Protein AF-A0A6V7JI91-F1 (afdb_monomer_lite)

Foldseek 3Di:
DPPPPPDDDDDDDPCCVPCVVDDDDDDDDDDDPPDDDDPPDDDCDPPHNPPD

InterPro domains:
  IPR006840 Glutathione-specific gamma-glutamylcyclotransferase [PF04752] (8-51)
  IPR006840 Glutathione-specific gamma-glutamylcyclotransferase [PTHR12192] (8-50)

Sequence (52 aa):
MASEVSGLWVFGYGSLCWNPGFEYKKSVTGYVKGFGRRFWQGNSTHRGTIHK

pLDDT: mean 90.83, std 12.14, range [49.0, 98.31]

Radius of gyration: 15.9 Å; chains: 1; bounding box: 34×28×42 Å

Organism: NCBI:txid1563983

Structure (mmCIF, N/CA/C/O backbone):
data_AF-A0A6V7JI91-F1
#
_entry.id   AF-A0A6V7JI91-F1
#
loop_
_atom_site.group_PDB
_atom_site.id
_atom_site.type_symbol
_atom_site.label_atom_id
_atom_site.label_alt_id
_atom_site.label_comp_id
_atom_site.label_asym_id
_atom_site.label_entity_id
_atom_site.label_seq_id
_atom_site.pdbx_PDB_ins_code
_atom_site.Cartn_x
_atom_site.Cartn_y
_atom_site.Cartn_z
_atom_site.occupancy
_atom_site.B_iso_or_equiv
_atom_site.auth_seq_id
_atom_site.auth_comp_id
_atom_site.auth_asym_id
_atom_site.auth_atom_id
_atom_site.pdbx_PDB_model_num
ATOM 1 N N . MET A 1 1 ? -17.935 20.547 19.294 1.00 49.00 1 MET A N 1
ATOM 2 C CA . MET A 1 1 ? -17.512 19.140 19.439 1.00 49.00 1 MET A CA 1
ATOM 3 C C . MET A 1 1 ? -17.089 18.656 18.067 1.00 49.00 1 MET A C 1
ATOM 5 O O . MET A 1 1 ? -17.958 18.465 17.227 1.00 49.00 1 MET A O 1
ATOM 9 N N . ALA A 1 2 ? -15.786 18.592 17.785 1.00 55.16 2 ALA A N 1
ATOM 10 C CA . ALA A 1 2 ? -15.325 17.981 16.541 1.00 55.16 2 ALA A CA 1
ATOM 11 C C . ALA A 1 2 ? -15.780 16.516 16.567 1.00 55.16 2 ALA A C 1
ATOM 13 O O . ALA A 1 2 ? -15.517 15.820 17.545 1.00 55.16 2 ALA A O 1
ATOM 14 N N . SER A 1 3 ? -16.535 16.086 15.557 1.00 61.03 3 SER A N 1
ATOM 15 C CA . SER A 1 3 ? -16.893 14.679 15.392 1.00 61.03 3 SER A CA 1
ATOM 16 C C . SER A 1 3 ? -15.603 13.869 15.373 1.00 61.03 3 SER A C 1
ATOM 18 O O . SER A 1 3 ? -14.730 14.162 14.551 1.00 61.03 3 SER A O 1
ATOM 20 N N . GLU A 1 4 ? -15.460 12.896 16.273 1.00 63.41 4 GLU A N 1
ATOM 21 C CA . GLU A 1 4 ? -14.328 11.978 16.233 1.00 63.41 4 GLU A CA 1
ATOM 22 C C . GLU A 1 4 ? -14.251 11.369 14.834 1.00 63.41 4 GLU A C 1
ATOM 24 O O . GLU A 1 4 ? -15.166 10.673 14.389 1.00 63.41 4 GLU A O 1
ATOM 29 N N . VAL A 1 5 ? -13.170 11.658 14.113 1.00 64.75 5 VAL A N 1
ATOM 30 C CA . VAL A 1 5 ? -12.867 10.934 12.887 1.00 64.75 5 VAL A CA 1
ATOM 31 C C . VAL A 1 5 ? -12.528 9.519 13.335 1.00 64.75 5 VAL A C 1
ATOM 33 O O . VAL A 1 5 ? -11.419 9.254 13.800 1.00 64.75 5 VAL A O 1
ATOM 36 N N . SER A 1 6 ? -13.498 8.609 13.229 1.00 72.19 6 SER A N 1
ATOM 37 C CA . SER A 1 6 ? -13.243 7.172 13.282 1.00 72.19 6 SER A CA 1
ATOM 38 C C . SER A 1 6 ? -12.078 6.894 12.330 1.00 72.19 6 SER A C 1
ATOM 40 O O . SER A 1 6 ? -12.172 7.248 11.155 1.00 72.19 6 SER A O 1
ATOM 42 N N . GLY A 1 7 ? -10.960 6.376 12.847 1.00 82.56 7 GLY A N 1
ATOM 43 C CA . GLY A 1 7 ? -9.659 6.414 12.168 1.00 82.56 7 GLY A CA 1
ATOM 44 C C . GLY A 1 7 ? -9.674 6.026 10.680 1.00 82.56 7 GLY A C 1
ATOM 45 O O . GLY A 1 7 ? -10.416 5.143 10.252 1.00 82.56 7 GLY A O 1
ATOM 46 N N . LEU A 1 8 ? -8.819 6.691 9.896 1.00 91.94 8 LEU A N 1
ATOM 47 C CA . LEU A 1 8 ? -8.686 6.482 8.453 1.00 91.94 8 LEU A CA 1
ATOM 48 C C . LEU A 1 8 ? -8.097 5.098 8.135 1.00 91.94 8 LEU A C 1
ATOM 50 O O . LEU A 1 8 ? -7.051 4.722 8.664 1.00 91.94 8 LEU A O 1
ATOM 54 N N . TRP A 1 9 ? -8.732 4.381 7.208 1.00 94.56 9 TRP A N 1
ATOM 55 C CA . TRP A 1 9 ? -8.216 3.140 6.629 1.00 94.56 9 TRP A CA 1
ATOM 56 C C . TRP A 1 9 ? -7.720 3.371 5.201 1.00 94.56 9 TRP A C 1
ATOM 58 O O . TRP A 1 9 ? -8.371 4.053 4.413 1.00 94.56 9 TRP A O 1
ATOM 68 N N . VAL A 1 10 ? -6.590 2.753 4.853 1.00 96.19 10 VAL A N 1
ATOM 69 C CA . VAL A 1 10 ? -6.007 2.784 3.504 1.00 96.19 10 VAL A CA 1
ATOM 70 C C . VAL A 1 10 ? -5.991 1.365 2.941 1.00 96.19 10 VAL A C 1
ATOM 72 O O . VAL A 1 10 ? -5.480 0.448 3.581 1.00 96.19 10 VAL A O 1
ATOM 75 N N . PHE A 1 11 ? -6.531 1.168 1.737 1.00 97.62 11 PHE A N 1
ATOM 76 C CA . PHE A 1 11 ? -6.500 -0.130 1.060 1.00 97.62 11 PHE A CA 1
ATOM 77 C C . PHE A 1 11 ? -5.238 -0.268 0.195 1.00 97.62 11 PHE A C 1
ATOM 79 O O . PHE A 1 11 ? -5.110 0.368 -0.852 1.00 97.62 11 PHE A O 1
ATOM 86 N N . GLY A 1 12 ? -4.296 -1.108 0.625 1.00 97.81 12 GLY A N 1
ATOM 87 C CA . GLY A 1 12 ? -3.087 -1.423 -0.138 1.00 97.81 12 GLY A CA 1
ATOM 88 C C . GLY A 1 12 ? -3.327 -2.528 -1.169 1.00 97.81 12 GLY A C 1
ATOM 89 O O . GLY A 1 12 ? -3.754 -3.621 -0.812 1.00 97.81 12 GLY A O 1
ATOM 90 N N . TYR A 1 13 ? -3.010 -2.269 -2.442 1.00 97.44 13 TYR A N 1
ATOM 91 C CA . TYR A 1 13 ? -3.134 -3.252 -3.535 1.00 97.44 13 TYR A CA 1
ATOM 92 C C . TYR A 1 13 ? -1.827 -3.510 -4.312 1.00 97.44 13 TYR A C 1
ATOM 94 O O . TYR A 1 13 ? -1.809 -4.353 -5.216 1.00 97.44 13 TYR A O 1
ATOM 102 N N . GLY A 1 14 ? -0.749 -2.798 -3.959 1.00 96.94 14 GLY A N 1
ATOM 103 C CA . GLY A 1 14 ? 0.581 -2.850 -4.577 1.00 96.94 14 GLY A CA 1
ATOM 104 C C . GLY A 1 14 ? 1.702 -2.908 -3.532 1.00 96.94 14 GLY A C 1
ATOM 105 O O . GLY A 1 14 ? 1.643 -3.718 -2.611 1.00 96.94 14 GLY A O 1
ATOM 106 N N . SER A 1 15 ? 2.719 -2.045 -3.648 1.00 97.06 15 SER A N 1
ATOM 107 C CA . SER A 1 15 ? 3.864 -2.025 -2.717 1.00 97.06 15 SER A CA 1
ATOM 108 C C . SER A 1 15 ? 3.460 -1.834 -1.257 1.00 97.06 15 SER A C 1
ATOM 110 O O . SER A 1 15 ? 4.087 -2.427 -0.390 1.00 97.06 15 SER A O 1
ATOM 112 N N . LEU A 1 16 ? 2.375 -1.102 -0.986 1.00 97.38 16 LEU A N 1
ATOM 113 C CA . LEU A 1 16 ? 1.856 -0.893 0.370 1.00 97.38 16 LEU A CA 1
ATOM 114 C C . LEU A 1 16 ? 1.534 -2.193 1.123 1.00 97.38 16 LEU A C 1
ATOM 116 O O . LEU A 1 16 ? 1.520 -2.181 2.347 1.00 97.38 16 LEU A O 1
ATOM 120 N N . CYS A 1 17 ? 1.301 -3.314 0.429 1.00 96.75 17 CYS A N 1
ATOM 121 C CA . CYS A 1 17 ? 1.078 -4.601 1.090 1.00 96.75 17 CYS A CA 1
ATOM 122 C C . CYS A 1 17 ? 2.315 -5.109 1.857 1.00 96.75 17 CYS A C 1
ATOM 124 O O . CYS A 1 17 ? 2.153 -5.903 2.777 1.00 96.75 17 CYS A O 1
ATOM 126 N N . TRP A 1 18 ? 3.529 -4.685 1.481 1.00 95.62 18 TRP A N 1
ATOM 127 C CA . TRP A 1 18 ? 4.788 -5.134 2.099 1.00 95.62 18 TRP A CA 1
ATOM 128 C C . TRP A 1 18 ? 5.743 -3.990 2.481 1.00 95.62 18 TRP A C 1
ATOM 130 O O . TRP A 1 18 ? 6.636 -4.192 3.295 1.00 95.62 18 TRP A O 1
ATOM 140 N N . ASN A 1 19 ? 5.557 -2.790 1.925 1.00 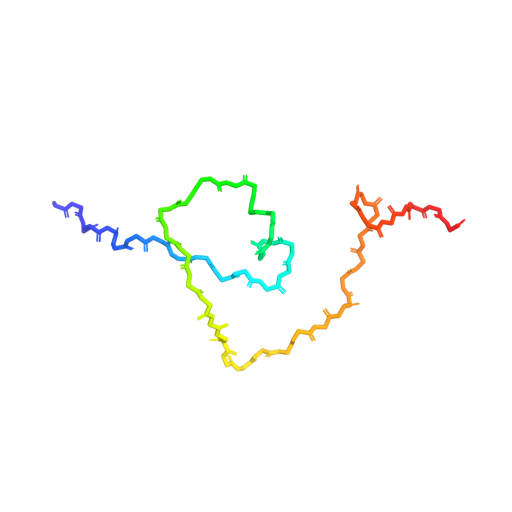96.38 19 ASN A N 1
ATOM 141 C CA . ASN A 1 19 ? 6.338 -1.590 2.221 1.00 96.38 19 ASN A CA 1
ATOM 142 C C . ASN A 1 19 ? 5.429 -0.344 2.281 1.00 96.38 19 ASN A C 1
ATOM 144 O O . ASN A 1 19 ? 5.295 0.366 1.279 1.00 96.38 19 ASN A O 1
ATOM 148 N N . PRO A 1 20 ? 4.765 -0.089 3.425 1.00 95.69 20 PRO A N 1
ATOM 149 C CA . PRO A 1 20 ? 3.786 0.991 3.567 1.00 95.69 20 PRO A CA 1
ATOM 150 C C . PRO A 1 20 ? 4.387 2.399 3.494 1.00 95.69 20 PRO A C 1
ATOM 152 O O . PRO A 1 20 ? 3.744 3.311 2.991 1.00 95.69 20 PRO A O 1
ATOM 155 N N . GLY A 1 21 ? 5.612 2.590 3.992 1.00 96.44 21 GLY A N 1
ATOM 156 C CA . GLY A 1 21 ? 6.257 3.908 4.042 1.00 96.44 21 GLY A CA 1
ATOM 157 C C . GLY A 1 21 ? 5.645 4.895 5.048 1.00 96.44 21 GLY A C 1
ATOM 158 O O . GLY A 1 21 ? 5.998 6.068 5.021 1.00 96.44 21 GLY A O 1
ATOM 159 N N . PHE A 1 22 ? 4.741 4.444 5.925 1.00 96.06 22 PHE A N 1
ATOM 160 C CA . PHE A 1 22 ? 4.163 5.228 7.021 1.00 96.06 22 PHE A CA 1
ATOM 161 C C . PHE A 1 22 ? 3.784 4.329 8.208 1.00 96.06 22 PHE A C 1
ATOM 163 O O . PHE A 1 22 ? 3.583 3.122 8.048 1.00 96.06 22 PHE A O 1
ATOM 170 N N . GLU A 1 23 ? 3.675 4.921 9.399 1.00 96.19 23 GLU A N 1
ATOM 171 C CA . GLU A 1 23 ? 3.248 4.224 10.614 1.00 96.19 23 GLU A CA 1
ATOM 172 C C . GLU A 1 23 ? 1.735 3.975 10.618 1.00 96.19 23 GLU A C 1
ATOM 174 O O . GLU A 1 23 ? 0.936 4.839 10.255 1.00 96.19 23 GLU A O 1
ATOM 179 N N . TYR A 1 24 ? 1.319 2.789 11.061 1.00 95.19 24 TYR A N 1
ATOM 180 C CA . TYR A 1 24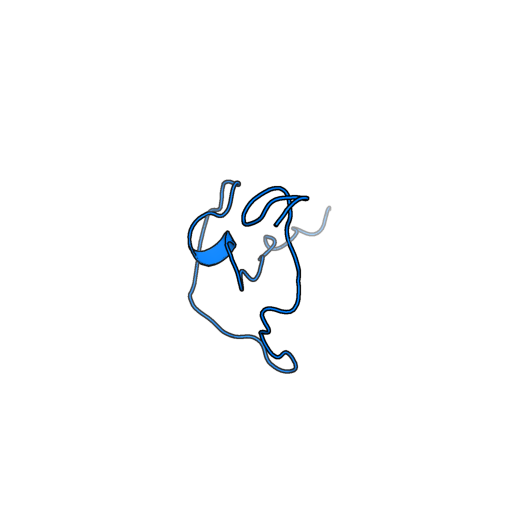 ? -0.087 2.415 11.169 1.00 95.19 24 TYR A CA 1
ATOM 181 C C . TYR A 1 24 ? -0.320 1.561 12.417 1.00 95.19 24 TYR A C 1
ATOM 183 O O . TYR A 1 24 ? 0.566 0.849 12.881 1.00 95.19 24 TYR A O 1
ATOM 191 N N . LYS A 1 25 ? -1.540 1.620 12.964 1.00 95.75 25 LYS A N 1
ATOM 192 C CA . LYS A 1 25 ? -1.899 0.893 14.196 1.00 95.75 25 LYS A CA 1
ATOM 193 C C . LYS A 1 25 ? -2.418 -0.523 13.946 1.00 95.75 25 LYS A C 1
ATOM 195 O O . LYS A 1 25 ? -2.317 -1.373 14.823 1.00 95.75 25 LYS A O 1
ATOM 200 N N . LYS A 1 26 ? -3.036 -0.773 12.787 1.00 95.06 26 LYS A N 1
ATOM 201 C CA . LYS A 1 26 ? -3.679 -2.053 12.458 1.00 95.06 26 LYS A CA 1
ATOM 202 C C . LYS A 1 26 ? -3.639 -2.335 10.956 1.00 95.06 26 LYS A C 1
ATOM 204 O O . LYS A 1 26 ? -3.836 -1.425 10.159 1.00 95.06 26 LYS A O 1
ATOM 209 N N . SER A 1 27 ? -3.438 -3.602 10.597 1.00 96.00 27 SER A N 1
ATOM 210 C CA . SER A 1 27 ? -3.563 -4.121 9.231 1.00 96.00 27 SER A CA 1
ATOM 211 C C . SER A 1 27 ? -4.446 -5.366 9.231 1.00 96.00 27 SER A C 1
ATOM 213 O O . SER A 1 27 ? -4.455 -6.127 10.200 1.00 96.00 27 SER A O 1
ATOM 215 N N . VAL A 1 28 ? -5.229 -5.543 8.168 1.00 97.12 28 VAL A N 1
ATOM 216 C CA . VAL A 1 28 ? -6.123 -6.689 7.969 1.00 97.12 28 VAL A CA 1
ATOM 217 C C . VAL A 1 28 ? -6.126 -7.048 6.485 1.00 97.12 28 VAL A C 1
ATOM 219 O O . VAL A 1 28 ? -6.246 -6.167 5.634 1.00 97.12 28 VAL A O 1
ATOM 222 N N . THR A 1 29 ? -6.028 -8.339 6.167 1.00 97.88 29 THR A N 1
ATOM 223 C CA . THR A 1 29 ? -6.171 -8.833 4.791 1.00 97.88 29 THR A CA 1
ATOM 224 C C . THR A 1 29 ? -7.623 -8.717 4.332 1.00 97.88 29 THR A C 1
ATOM 226 O O . THR A 1 29 ? -8.540 -9.121 5.044 1.00 97.88 29 THR A O 1
ATOM 229 N N . GLY A 1 30 ? -7.844 -8.205 3.122 1.00 96.69 30 GLY A N 1
ATOM 230 C CA . GLY A 1 30 ? -9.182 -8.037 2.562 1.00 96.69 30 GLY A CA 1
ATOM 231 C C . GLY A 1 30 ? -9.170 -7.811 1.053 1.00 96.69 30 GLY A C 1
ATOM 232 O O . GLY A 1 30 ? -8.126 -7.873 0.405 1.00 96.69 30 GLY A O 1
ATOM 233 N N . TYR A 1 31 ? -10.348 -7.543 0.494 1.00 97.62 31 TYR A N 1
ATOM 234 C CA . TYR A 1 31 ? -10.540 -7.256 -0.925 1.00 97.62 31 TYR A CA 1
ATOM 235 C C . TYR A 1 31 ? -11.571 -6.138 -1.116 1.00 97.62 31 TYR A C 1
ATOM 237 O O . TYR A 1 31 ? -12.406 -5.894 -0.246 1.00 97.62 31 TYR A O 1
ATOM 245 N N . VAL A 1 32 ? -11.531 -5.486 -2.277 1.00 97.62 32 VAL A N 1
ATOM 246 C CA . VAL A 1 32 ? -12.534 -4.502 -2.712 1.00 97.62 32 VAL A CA 1
ATOM 247 C C . VAL A 1 32 ? -13.264 -5.018 -3.948 1.00 97.62 32 VAL A C 1
ATOM 249 O O . VAL A 1 32 ? -12.711 -5.795 -4.728 1.00 97.62 32 VAL A O 1
ATOM 252 N N . LYS A 1 33 ? -14.520 -4.603 -4.125 1.00 9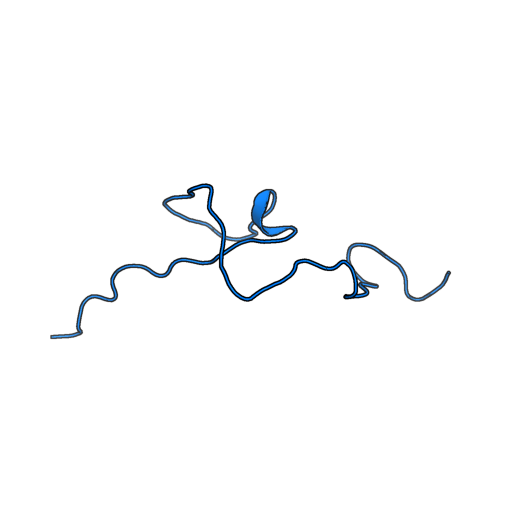8.25 33 LYS A N 1
ATOM 253 C CA . LYS A 1 33 ? -15.359 -4.976 -5.275 1.00 98.25 33 LYS A CA 1
ATOM 254 C C . LYS A 1 33 ? -15.390 -3.841 -6.300 1.00 98.25 33 LYS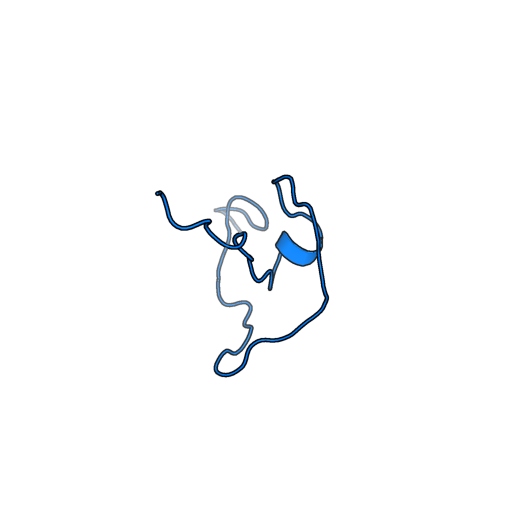 A C 1
ATOM 256 O O . LYS A 1 33 ? -15.197 -2.688 -5.937 1.00 98.25 33 LYS A O 1
ATOM 261 N N . GLY A 1 34 ? -15.648 -4.171 -7.566 1.00 98.31 34 GLY A N 1
ATOM 262 C CA . GLY A 1 34 ? -15.763 -3.186 -8.653 1.00 98.31 34 GLY A CA 1
ATOM 263 C C . GLY A 1 34 ? -14.437 -2.739 -9.282 1.00 98.31 34 GLY A C 1
ATOM 264 O O . GLY A 1 34 ? -14.456 -1.916 -10.188 1.00 98.31 34 GLY A O 1
ATOM 265 N N . PHE A 1 35 ? -13.296 -3.298 -8.855 1.00 98.06 35 PHE A N 1
ATOM 266 C CA . PHE A 1 35 ? -11.967 -2.952 -9.374 1.00 98.06 35 PHE A CA 1
ATOM 267 C C . PHE A 1 35 ? -11.182 -4.193 -9.815 1.00 98.06 35 PHE A C 1
ATOM 269 O O . PHE A 1 35 ? -11.258 -5.247 -9.185 1.00 98.06 35 PHE A O 1
ATOM 276 N N . GLY A 1 36 ? -10.381 -4.055 -10.876 1.00 97.81 36 GLY A N 1
ATOM 277 C CA . GLY A 1 36 ? -9.445 -5.079 -11.341 1.00 97.81 36 GLY A CA 1
ATOM 278 C C . GLY A 1 36 ? -7.998 -4.611 -11.210 1.00 97.81 36 GLY A C 1
ATOM 279 O O . GLY A 1 36 ? -7.630 -3.576 -11.760 1.00 97.81 36 GLY A O 1
ATOM 280 N N . ARG A 1 37 ? -7.145 -5.383 -10.526 1.00 97.69 37 ARG A N 1
ATOM 281 C CA . ARG A 1 37 ? -5.706 -5.083 -10.461 1.00 97.69 37 ARG A CA 1
ATOM 282 C C . ARG A 1 37 ? -5.032 -5.437 -11.791 1.00 97.69 37 ARG A C 1
ATOM 284 O O . ARG A 1 37 ? -5.145 -6.571 -12.268 1.00 97.69 37 ARG A O 1
ATOM 291 N N . ARG A 1 38 ? -4.320 -4.472 -12.376 1.00 97.94 38 ARG A N 1
ATOM 292 C CA . ARG A 1 38 ? -3.549 -4.604 -13.623 1.00 97.94 38 ARG A CA 1
ATOM 293 C C . ARG A 1 38 ? -2.183 -3.939 -13.464 1.00 97.94 38 ARG A C 1
ATOM 295 O O . ARG A 1 38 ? -2.060 -2.950 -12.751 1.00 97.94 38 ARG A O 1
ATOM 302 N N . PHE A 1 39 ? -1.174 -4.465 -14.150 1.00 96.94 39 PHE A N 1
ATOM 303 C CA . PHE A 1 39 ? 0.186 -3.914 -14.170 1.00 96.94 39 PHE A CA 1
ATOM 304 C C . PHE A 1 39 ? 0.363 -2.968 -15.364 1.00 96.94 39 PHE A C 1
ATOM 306 O O . PHE A 1 39 ? 1.248 -3.147 -16.190 1.00 96.94 39 PHE A O 1
ATOM 313 N N . TRP A 1 40 ? -0.540 -1.994 -15.495 1.00 96.19 40 TRP A N 1
ATO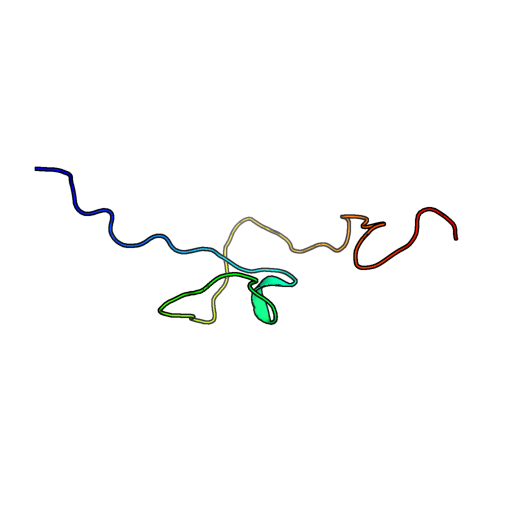M 314 C CA . TRP A 1 40 ? -0.543 -1.036 -16.612 1.00 96.19 40 TRP A CA 1
ATOM 315 C C . TRP A 1 40 ? 0.066 0.320 -16.248 1.00 96.19 40 TRP A C 1
ATOM 317 O O . TRP A 1 40 ? 0.154 1.201 -17.095 1.00 96.19 40 TRP A O 1
ATOM 327 N N . GLN A 1 41 ? 0.519 0.478 -15.003 1.00 95.12 41 GLN A N 1
ATOM 328 C CA . GLN A 1 41 ? 1.218 1.675 -14.560 1.00 95.12 41 GLN A CA 1
ATOM 329 C C . GLN A 1 41 ? 2.728 1.487 -14.712 1.00 95.12 41 GLN A C 1
ATOM 331 O O . GLN A 1 41 ? 3.339 0.701 -13.986 1.00 95.12 41 GLN A O 1
ATOM 336 N N . GLY A 1 42 ? 3.327 2.224 -15.647 1.00 92.44 42 GLY A N 1
ATOM 337 C CA . GLY A 1 42 ? 4.780 2.309 -15.791 1.00 92.44 42 GLY A CA 1
ATOM 338 C C . GLY A 1 42 ? 5.428 3.076 -14.634 1.00 92.44 42 GLY A C 1
ATOM 339 O O . GLY A 1 42 ? 4.801 3.931 -14.008 1.00 92.44 42 GLY A O 1
ATOM 340 N N . ASN A 1 43 ? 6.694 2.774 -14.339 1.00 91.75 43 ASN A N 1
ATOM 341 C CA . ASN A 1 43 ? 7.451 3.450 -13.289 1.00 91.75 43 ASN A CA 1
ATOM 342 C C . ASN A 1 43 ? 8.944 3.500 -13.646 1.00 91.75 43 ASN A C 1
ATOM 344 O O . ASN A 1 43 ? 9.597 2.462 -13.689 1.00 91.75 43 ASN A O 1
ATOM 348 N N . SER A 1 44 ? 9.477 4.703 -13.859 1.00 94.19 44 SER A N 1
ATOM 349 C CA . SER A 1 44 ? 10.880 4.946 -14.221 1.00 94.19 44 SER A CA 1
ATOM 350 C C . SER A 1 44 ? 11.788 5.322 -13.043 1.00 94.19 44 SER A C 1
ATOM 352 O O . SER A 1 44 ? 12.977 5.535 -13.250 1.00 94.19 44 SER A O 1
ATOM 354 N N . THR A 1 45 ? 11.253 5.438 -11.824 1.00 92.31 45 THR A N 1
ATOM 355 C CA . THR A 1 45 ? 12.007 5.892 -10.638 1.00 92.31 45 THR A CA 1
ATOM 356 C C . THR A 1 45 ? 12.185 4.811 -9.574 1.00 92.31 45 THR A C 1
ATOM 358 O O . THR A 1 45 ? 13.106 4.887 -8.771 1.00 92.31 45 THR A O 1
ATOM 361 N N . HIS A 1 46 ? 11.329 3.789 -9.557 1.00 90.69 46 HIS A N 1
ATOM 362 C CA . HIS A 1 46 ? 11.352 2.714 -8.561 1.00 90.69 46 HIS A CA 1
ATOM 363 C C . HIS A 1 46 ? 11.564 1.328 -9.173 1.00 90.69 46 HIS A C 1
ATOM 365 O O . HIS A 1 46 ? 12.176 0.471 -8.535 1.00 90.69 46 HIS A O 1
ATOM 371 N N . ARG A 1 47 ? 10.966 1.048 -10.340 1.00 94.06 47 ARG A N 1
ATOM 372 C CA . ARG A 1 47 ? 10.894 -0.306 -10.936 1.00 94.06 47 ARG A CA 1
ATOM 373 C C . ARG A 1 47 ? 11.184 -0.313 -12.439 1.00 94.06 47 ARG A C 1
ATOM 375 O O . ARG A 1 47 ? 10.738 -1.202 -13.156 1.00 94.06 47 ARG A O 1
ATOM 382 N N . GLY A 1 48 ? 11.935 0.678 -12.893 1.00 94.75 48 GLY A N 1
ATOM 383 C CA . GLY A 1 48 ? 12.350 0.849 -14.274 1.00 94.75 48 GLY A CA 1
ATOM 384 C C . GLY A 1 48 ? 13.311 2.023 -14.379 1.00 94.75 48 GLY A C 1
ATOM 385 O O . GLY A 1 48 ? 13.627 2.664 -13.378 1.00 94.75 48 GLY A O 1
ATOM 386 N N . THR A 1 49 ? 13.749 2.299 -15.597 1.00 93.62 49 THR A N 1
ATOM 387 C CA . THR A 1 49 ? 14.636 3.406 -15.960 1.00 93.62 49 THR A CA 1
ATOM 388 C C . THR A 1 49 ? 14.042 4.151 -17.151 1.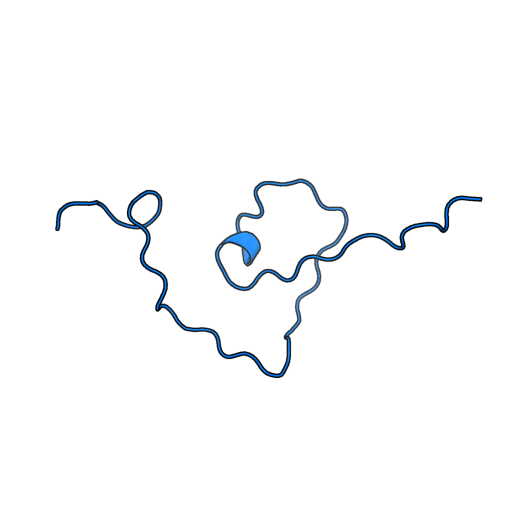00 93.62 49 THR A C 1
ATOM 390 O O . THR A 1 49 ? 13.160 3.636 -17.838 1.00 93.62 49 THR A O 1
ATOM 393 N N . ILE A 1 50 ? 14.487 5.387 -17.392 1.00 93.81 50 ILE A N 1
ATOM 394 C CA . ILE A 1 50 ? 14.038 6.175 -18.557 1.00 93.81 50 ILE A CA 1
ATOM 395 C C . ILE A 1 50 ? 14.509 5.517 -19.864 1.00 93.81 50 ILE A C 1
ATOM 397 O O . ILE A 1 50 ? 13.804 5.541 -20.870 1.00 93.81 50 ILE A O 1
ATOM 401 N N . HIS A 1 51 ? 15.691 4.903 -19.827 1.00 86.31 51 HIS A N 1
ATOM 402 C CA . HIS A 1 51 ? 16.281 4.176 -20.943 1.00 86.31 51 HIS A CA 1
ATOM 403 C C . HIS A 1 51 ? 16.035 2.675 -20.795 1.00 86.31 51 HIS A C 1
ATOM 405 O O . HIS A 1 51 ? 15.953 2.171 -19.673 1.00 86.31 51 HIS A O 1
ATOM 411 N N . LYS A 1 52 ? 15.894 1.996 -21.932 1.00 65.81 52 LYS A N 1
ATOM 412 C CA . LYS A 1 52 ? 15.792 0.538 -22.017 1.00 65.81 52 LYS A CA 1
ATOM 413 C C . LYS A 1 52 ? 17.166 -0.107 -22.054 1.00 65.81 52 LYS A C 1
ATOM 415 O O . LYS A 1 52 ? 18.069 0.518 -22.651 1.00 65.81 52 LYS A O 1
#

Secondary structure (DSSP, 8-state):
-------------SGGGT--SS--S-------SS---------SSSS--S--